Protein AF-A0AAU9TPV8-F1 (afdb_monomer_lite)

Organism: Euphydryas editha (NCBI:txid104508)

Foldseek 3Di:
DDPQADDPPDALVVSLVVLLVVCVVVVNFWQRSQLSSLVRYPDPVLSVVSVVVSGGGSVVVVVVSVVVVVVVVVVVVPPPDDDDDDDDDDDDDDDDDDDDPDPPFAAFQQDRDGDDYVVPDPDDWDQAPQPRDTRHYVVPDPDDRPPDDDDDDDDDDDDDDDDDDDDDDDDDD

Radius of gyration: 28.51 Å; chains: 1; bounding box: 72×44×76 Å

Structure (mmCIF, N/CA/C/O backbone):
data_AF-A0AAU9TPV8-F1
#
_entry.id   AF-A0AAU9TPV8-F1
#
loop_
_atom_site.group_PDB
_atom_site.id
_atom_site.type_symbol
_atom_site.label_atom_id
_atom_site.label_alt_id
_atom_site.label_comp_id
_atom_site.label_asym_id
_atom_site.label_entity_id
_atom_site.label_seq_id
_atom_site.pdbx_PDB_ins_code
_atom_site.Cartn_x
_atom_site.Cartn_y
_atom_site.Cartn_z
_atom_site.occupancy
_atom_site.B_iso_or_equiv
_atom_site.auth_seq_id
_atom_site.auth_comp_id
_atom_site.auth_asym_id
_atom_site.auth_atom_id
_atom_site.pdbx_PDB_model_num
ATOM 1 N N . MET A 1 1 ? -1.074 -9.734 14.999 1.00 60.44 1 MET A N 1
ATOM 2 C CA . MET A 1 1 ? -1.593 -8.635 14.146 1.00 60.44 1 MET A CA 1
ATOM 3 C C . MET A 1 1 ? -2.279 -9.223 12.919 1.00 60.44 1 MET A C 1
ATOM 5 O O . MET A 1 1 ? -1.924 -10.320 12.519 1.00 60.44 1 MET A O 1
ATOM 9 N N . LEU A 1 2 ? -3.250 -8.516 12.335 1.00 80.38 2 LEU A N 1
ATOM 10 C CA . LEU A 1 2 ? -4.036 -8.950 11.169 1.00 80.38 2 LEU A CA 1
ATOM 11 C C . LEU A 1 2 ? -3.157 -9.528 10.035 1.00 80.38 2 LEU A C 1
ATOM 13 O O . LEU A 1 2 ? -2.354 -8.790 9.462 1.00 80.38 2 LEU A O 1
ATOM 17 N N . ASN A 1 3 ? -3.349 -10.801 9.665 1.00 86.06 3 ASN A N 1
ATOM 18 C CA . ASN A 1 3 ? -2.474 -11.540 8.731 1.00 86.06 3 ASN A CA 1
ATOM 19 C C . ASN A 1 3 ? -2.525 -11.086 7.262 1.00 86.06 3 ASN A C 1
ATOM 21 O O . ASN A 1 3 ? -1.690 -11.503 6.462 1.00 86.06 3 ASN A O 1
ATOM 25 N N . ARG A 1 4 ? -3.466 -10.217 6.879 1.00 94.44 4 ARG A N 1
ATOM 26 C CA . ARG A 1 4 ? -3.550 -9.706 5.505 1.00 94.44 4 ARG A CA 1
ATOM 27 C C . ARG A 1 4 ? -2.300 -8.892 5.149 1.00 94.44 4 ARG A C 1
ATOM 29 O O . ARG A 1 4 ? -2.076 -7.827 5.724 1.00 94.44 4 ARG A O 1
ATOM 36 N N . ARG A 1 5 ? -1.514 -9.377 4.188 1.00 95.19 5 ARG A N 1
ATOM 37 C CA . ARG A 1 5 ? -0.368 -8.680 3.580 1.00 95.19 5 ARG A CA 1
ATOM 38 C C . ARG A 1 5 ? -0.620 -8.453 2.101 1.00 95.19 5 ARG A C 1
ATOM 40 O O . ARG A 1 5 ? -1.298 -9.285 1.503 1.00 95.19 5 ARG A O 1
ATOM 47 N N . SER A 1 6 ? -0.099 -7.367 1.539 1.00 94.75 6 SER A N 1
ATOM 48 C CA . SER A 1 6 ? -0.211 -7.086 0.111 1.00 94.75 6 SER A CA 1
ATOM 49 C C . SER A 1 6 ? 0.590 -8.105 -0.715 1.00 94.75 6 SER A C 1
ATOM 51 O O . SER A 1 6 ? 1.526 -8.731 -0.217 1.00 94.75 6 SER A O 1
ATOM 53 N N . LYS A 1 7 ? 0.213 -8.282 -1.976 1.00 93.19 7 LYS A N 1
ATOM 54 C CA . LYS A 1 7 ? 0.826 -9.148 -2.985 1.00 93.19 7 LYS A CA 1
ATOM 55 C C . LYS A 1 7 ? 1.510 -8.284 -4.046 1.00 93.19 7 LYS A C 1
ATOM 57 O O . LYS A 1 7 ? 1.326 -7.071 -4.080 1.00 93.19 7 LYS A O 1
ATOM 62 N N . ARG A 1 8 ? 2.322 -8.912 -4.900 1.00 88.19 8 ARG A N 1
ATOM 63 C CA . ARG A 1 8 ? 3.034 -8.224 -5.992 1.00 88.19 8 ARG A CA 1
ATOM 64 C C . ARG A 1 8 ? 2.108 -7.823 -7.143 1.00 88.19 8 ARG A C 1
ATOM 66 O O . ARG A 1 8 ? 2.336 -6.794 -7.760 1.00 88.19 8 ARG A O 1
ATOM 73 N N . GLU A 1 9 ? 1.100 -8.641 -7.420 1.00 88.50 9 GLU A N 1
ATOM 74 C CA . GLU A 1 9 ? 0.223 -8.489 -8.590 1.00 88.50 9 GLU A CA 1
ATOM 75 C C . GLU A 1 9 ? -1.079 -7.739 -8.285 1.00 88.50 9 GLU A C 1
ATOM 77 O O . GLU A 1 9 ? -1.8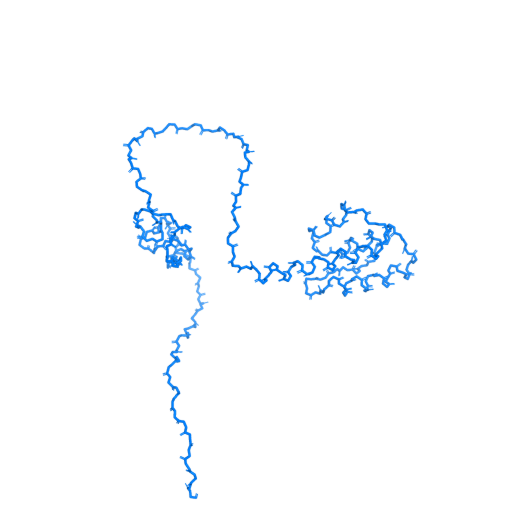65 -7.486 -9.188 1.00 88.50 9 GLU A O 1
ATOM 82 N N . GLU A 1 10 ? -1.315 -7.365 -7.024 1.00 90.31 10 GLU A N 1
ATOM 83 C CA . GLU A 1 10 ? -2.490 -6.575 -6.654 1.00 90.31 10 GLU A CA 1
ATOM 84 C C . GLU A 1 10 ? -2.164 -5.082 -6.589 1.00 90.31 10 GLU A C 1
ATOM 86 O O . GLU A 1 10 ? -1.033 -4.672 -6.310 1.00 90.31 10 GLU A O 1
ATOM 91 N N . THR A 1 11 ? -3.184 -4.253 -6.790 1.00 93.31 11 THR A N 1
ATOM 92 C CA . THR A 1 11 ? -3.046 -2.804 -6.625 1.00 93.31 11 THR A CA 1
ATOM 93 C C . THR A 1 11 ? -3.041 -2.415 -5.147 1.00 93.31 11 THR A C 1
ATOM 95 O O . THR A 1 11 ? -3.619 -3.093 -4.292 1.00 93.31 11 THR A O 1
ATOM 98 N N . TYR A 1 12 ? -2.425 -1.275 -4.819 1.00 95.19 12 TYR A N 1
ATOM 99 C CA . TYR A 1 12 ? -2.469 -0.772 -3.445 1.00 95.19 12 TYR A CA 1
ATOM 100 C C . TYR A 1 12 ? -3.877 -0.375 -2.995 1.00 95.19 12 TYR A C 1
ATOM 102 O O . TYR A 1 12 ? -4.157 -0.470 -1.803 1.00 95.19 12 TYR A O 1
ATOM 110 N N . ASP A 1 13 ? -4.752 0.045 -3.913 1.00 95.12 13 ASP A N 1
ATOM 111 C CA . ASP A 1 13 ? -6.158 0.327 -3.615 1.00 95.12 13 ASP A CA 1
ATOM 112 C C . ASP A 1 13 ? -6.877 -0.932 -3.123 1.00 95.12 13 ASP A C 1
ATOM 114 O O . ASP A 1 13 ? -7.472 -0.920 -2.044 1.00 95.12 13 ASP A O 1
ATOM 118 N N . GLU A 1 14 ? -6.768 -2.034 -3.867 1.00 94.75 14 GLU A N 1
ATOM 119 C CA . GLU A 1 14 ? -7.393 -3.310 -3.513 1.00 94.75 14 GLU A CA 1
ATOM 120 C C . GLU A 1 14 ? -6.899 -3.822 -2.154 1.00 94.75 14 GLU A C 1
ATOM 122 O O . GLU A 1 14 ? -7.697 -4.092 -1.250 1.00 94.75 14 GLU A O 1
ATOM 127 N N . TYR A 1 15 ? -5.577 -3.845 -1.960 1.00 97.19 15 TYR A N 1
ATOM 128 C CA . TYR A 1 15 ? -4.976 -4.179 -0.671 1.00 97.19 15 TYR A CA 1
ATOM 129 C C . TYR A 1 15 ? -5.500 -3.284 0.460 1.00 97.19 15 TYR A C 1
ATOM 131 O O . TYR A 1 15 ? -5.852 -3.783 1.535 1.00 97.19 15 TYR A O 1
ATOM 139 N N . PHE A 1 16 ? -5.536 -1.966 0.240 1.00 97.62 16 PHE A N 1
ATOM 140 C CA . PHE A 1 16 ? -5.928 -0.995 1.254 1.00 97.62 16 PHE A CA 1
ATOM 141 C C . PHE A 1 16 ? -7.361 -1.233 1.717 1.00 97.62 16 PHE A C 1
ATOM 143 O O . PHE A 1 16 ? -7.591 -1.300 2.923 1.00 97.62 16 PHE A O 1
ATOM 150 N N . TYR A 1 17 ? -8.314 -1.392 0.796 1.00 97.00 17 TYR A N 1
ATOM 151 C CA . TYR A 1 17 ? -9.716 -1.597 1.161 1.00 97.00 17 TYR A CA 1
ATOM 152 C C . TYR A 1 17 ? -9.924 -2.920 1.904 1.00 97.00 17 TYR A C 1
ATOM 154 O O . TYR A 1 17 ? -10.600 -2.938 2.935 1.00 97.00 17 TYR A O 1
ATOM 162 N N . GLU A 1 18 ? -9.287 -4.004 1.460 1.00 96.62 18 GLU A N 1
ATOM 163 C CA . GLU A 1 18 ? -9.361 -5.300 2.142 1.00 96.62 18 GLU A CA 1
ATOM 164 C C . GLU A 1 18 ? -8.748 -5.253 3.547 1.00 96.62 18 GLU A C 1
ATOM 166 O O . GLU A 1 18 ? -9.343 -5.722 4.522 1.00 96.62 18 GLU A O 1
ATOM 171 N N . LYS A 1 19 ? -7.577 -4.626 3.695 1.00 96.94 19 LYS A N 1
ATOM 172 C CA . LYS A 1 19 ? -6.936 -4.462 5.004 1.00 96.94 19 LYS A CA 1
ATOM 173 C C . LYS A 1 19 ? -7.738 -3.525 5.912 1.00 96.94 19 LYS A C 1
ATOM 175 O O . LYS A 1 19 ? -7.898 -3.829 7.093 1.00 96.94 19 LYS A O 1
ATOM 180 N N . ALA A 1 20 ? -8.274 -2.427 5.380 1.00 96.00 20 ALA A N 1
ATOM 181 C CA . ALA A 1 20 ? -9.064 -1.456 6.131 1.00 96.00 20 ALA A CA 1
ATOM 182 C C . ALA A 1 20 ? -10.359 -2.067 6.682 1.00 96.00 20 ALA A C 1
ATOM 184 O O . ALA A 1 20 ? -10.709 -1.782 7.824 1.00 96.00 20 ALA A O 1
ATOM 185 N N . LYS A 1 21 ? -11.031 -2.966 5.943 1.00 96.44 21 LYS A N 1
ATOM 186 C CA . LYS A 1 21 ? -12.186 -3.727 6.462 1.00 96.44 21 LYS A CA 1
ATOM 187 C C . LYS A 1 21 ? -11.832 -4.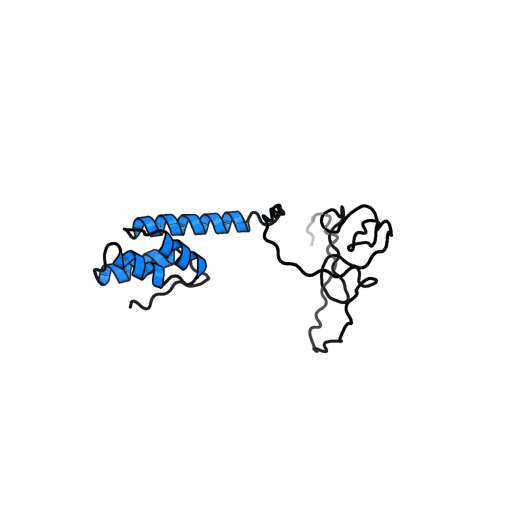476 7.748 1.00 96.44 21 LYS A C 1
ATOM 189 O O . LYS A 1 21 ? -12.573 -4.407 8.725 1.00 96.44 21 LYS A O 1
ATOM 194 N N . LEU A 1 22 ? -10.686 -5.157 7.772 1.00 95.88 22 LEU A N 1
ATOM 195 C CA . LEU A 1 22 ? -10.224 -5.904 8.945 1.00 95.88 22 LEU A CA 1
ATOM 196 C C . LEU A 1 22 ? -9.862 -4.978 10.113 1.00 95.88 22 LEU A C 1
ATOM 198 O O . LEU A 1 22 ? -10.265 -5.225 11.245 1.00 95.88 22 LEU A O 1
ATOM 202 N N . VAL A 1 23 ? -9.141 -3.893 9.830 1.00 96.25 23 VAL A N 1
ATOM 203 C CA . VAL A 1 23 ? -8.757 -2.870 10.819 1.00 96.25 23 VAL A CA 1
ATOM 204 C C . VAL A 1 23 ? -9.998 -2.237 11.458 1.00 96.25 23 VAL A C 1
ATOM 206 O O . VAL A 1 23 ? -10.070 -2.133 12.683 1.00 96.25 23 VAL A O 1
ATOM 209 N N . ASN A 1 24 ? -11.007 -1.910 10.646 1.00 94.81 24 ASN A N 1
ATOM 210 C CA . ASN A 1 24 ? -12.276 -1.347 11.104 1.00 94.81 24 ASN A CA 1
ATOM 211 C C . ASN A 1 24 ? -13.057 -2.328 11.986 1.00 94.81 24 ASN A C 1
ATOM 213 O O . ASN A 1 24 ? -13.583 -1.919 13.019 1.00 94.81 24 ASN A O 1
ATOM 217 N N . ARG A 1 25 ? -13.096 -3.620 11.625 1.00 96.25 25 ARG A N 1
ATOM 218 C CA . ARG A 1 25 ? -13.726 -4.671 12.447 1.00 96.25 25 ARG A CA 1
ATOM 219 C C . ARG A 1 25 ? -13.051 -4.851 13.804 1.00 96.25 25 ARG A C 1
ATOM 221 O O . ARG A 1 25 ? -13.712 -5.235 14.758 1.00 96.25 25 ARG A O 1
ATOM 228 N N . CYS A 1 26 ? -11.755 -4.571 13.893 1.00 95.12 26 CYS A N 1
ATOM 229 C CA . CYS A 1 26 ? -11.010 -4.588 15.149 1.00 95.12 26 CYS A CA 1
ATOM 230 C C . CYS A 1 26 ? -11.078 -3.255 15.913 1.00 95.12 26 CYS A C 1
ATOM 232 O O . CYS A 1 26 ? -10.381 -3.106 16.911 1.00 95.12 26 CYS A O 1
ATOM 234 N N . HIS A 1 27 ? -11.864 -2.279 15.444 1.00 95.25 27 HIS A N 1
ATOM 235 C CA . HIS A 1 27 ? -11.966 -0.936 16.023 1.00 95.25 27 HIS A CA 1
ATOM 236 C C . HIS A 1 27 ? -10.623 -0.202 16.179 1.00 95.25 27 HIS A C 1
ATOM 238 O O . HIS A 1 27 ? -10.507 0.722 16.983 1.00 95.25 27 HIS A O 1
ATOM 244 N N . ILE A 1 28 ? -9.621 -0.561 15.374 1.00 95.50 28 ILE A N 1
ATOM 245 C CA . ILE A 1 28 ? -8.329 0.122 15.345 1.00 95.50 28 ILE A CA 1
ATOM 246 C C . ILE A 1 28 ? -8.518 1.424 14.556 1.00 95.50 28 ILE A C 1
ATOM 248 O O . ILE A 1 28 ? -9.049 1.412 13.444 1.00 95.50 28 ILE A O 1
ATOM 252 N N . LYS A 1 29 ? -8.108 2.564 15.122 1.00 95.25 29 LYS A N 1
ATOM 253 C CA . LYS A 1 29 ? -8.371 3.902 14.562 1.00 95.25 29 LYS A CA 1
ATOM 254 C C . LYS A 1 29 ? -7.100 4.744 14.471 1.00 95.25 29 LYS A C 1
ATOM 256 O O . LYS A 1 29 ? -6.058 4.394 15.012 1.00 95.25 29 LYS A O 1
ATOM 261 N N . GLY A 1 30 ? -7.203 5.873 13.768 1.00 95.44 30 GLY A N 1
ATOM 262 C CA . GLY A 1 30 ? -6.162 6.902 13.728 1.00 95.44 30 GLY A CA 1
ATOM 263 C C . GLY A 1 30 ? -4.804 6.376 13.261 1.00 95.44 30 GLY A C 1
ATOM 264 O O . GLY A 1 30 ? -4.711 5.709 12.227 1.00 95.44 30 GLY A O 1
ATOM 265 N N . LYS A 1 31 ? -3.763 6.691 14.035 1.00 95.94 31 LYS A N 1
ATOM 266 C CA . LYS A 1 31 ? -2.375 6.330 13.739 1.00 95.94 31 LYS A CA 1
ATOM 267 C C . LYS A 1 31 ? -2.138 4.818 13.797 1.00 95.94 31 LYS A C 1
ATOM 269 O O . LYS A 1 31 ? -1.506 4.280 12.894 1.00 95.94 31 LYS A O 1
ATOM 274 N N . ASP A 1 32 ? -2.748 4.122 14.751 1.00 96.25 32 ASP A N 1
ATOM 275 C CA . ASP A 1 32 ? -2.608 2.665 14.879 1.00 96.25 32 ASP A CA 1
ATOM 276 C C . ASP A 1 32 ? -3.185 1.932 13.663 1.00 96.25 32 ASP A C 1
ATOM 278 O O . ASP A 1 32 ? -2.631 0.941 13.184 1.00 96.25 32 ASP A O 1
ATOM 282 N N . ALA A 1 33 ? -4.283 2.455 13.105 1.00 97.00 33 ALA A N 1
ATOM 283 C CA . ALA A 1 33 ? -4.870 1.929 11.875 1.00 97.00 33 ALA A CA 1
ATOM 284 C C . ALA A 1 33 ? -3.916 2.104 10.690 1.00 97.00 33 ALA A C 1
ATOM 286 O O . ALA A 1 33 ? -3.712 1.172 9.911 1.00 97.00 33 ALA A O 1
ATOM 287 N N . VAL A 1 34 ? -3.308 3.288 10.573 1.00 97.81 34 VAL A N 1
ATOM 288 C CA . VAL A 1 34 ? -2.295 3.585 9.555 1.00 97.81 34 VAL A CA 1
ATOM 289 C C . VAL A 1 34 ? -1.117 2.621 9.679 1.00 97.81 34 VAL A C 1
ATOM 291 O O . VAL A 1 34 ? -0.762 1.977 8.693 1.00 97.81 34 VAL A O 1
ATOM 294 N N . ASP A 1 35 ? -0.546 2.473 10.872 1.00 96.94 35 ASP A N 1
ATOM 295 C CA . ASP A 1 35 ? 0.639 1.642 11.092 1.00 96.94 35 ASP A CA 1
ATOM 296 C C . ASP A 1 35 ? 0.341 0.159 10.834 1.00 96.94 35 ASP A C 1
ATOM 298 O O . ASP A 1 35 ? 1.137 -0.536 10.196 1.00 96.94 35 ASP A O 1
ATOM 302 N N . CYS A 1 36 ? -0.855 -0.312 11.204 1.00 96.94 36 CYS A N 1
ATOM 303 C CA . CYS A 1 36 ? -1.314 -1.663 10.891 1.00 96.94 36 CYS A CA 1
ATOM 304 C C . CYS A 1 36 ? -1.428 -1.917 9.375 1.00 96.94 36 CYS A C 1
ATOM 306 O O . CYS A 1 36 ? -1.067 -2.997 8.889 1.00 96.94 36 CYS A O 1
ATOM 308 N N . ILE A 1 37 ? -1.917 -0.930 8.614 1.00 97.44 37 ILE A N 1
ATOM 309 C CA . ILE A 1 37 ? -2.021 -1.017 7.151 1.00 97.44 37 ILE A CA 1
ATOM 310 C C . ILE A 1 37 ? -0.631 -0.965 6.512 1.00 97.44 37 ILE A C 1
ATOM 312 O O . ILE A 1 37 ? -0.334 -1.788 5.647 1.00 97.44 37 ILE A O 1
ATOM 316 N N . ILE A 1 38 ? 0.240 -0.055 6.949 1.00 97.25 38 ILE A N 1
ATOM 317 C CA . ILE A 1 38 ? 1.607 0.085 6.431 1.00 97.25 38 ILE A CA 1
ATOM 318 C C . ILE A 1 38 ? 2.411 -1.199 6.654 1.00 97.25 38 ILE A C 1
ATOM 320 O O . ILE A 1 38 ? 3.096 -1.668 5.744 1.00 97.25 38 ILE A O 1
ATOM 324 N N . HIS A 1 39 ? 2.291 -1.816 7.831 1.00 96.38 39 HIS A N 1
ATOM 325 C CA . HIS A 1 39 ? 3.034 -3.030 8.164 1.00 96.38 39 HIS A CA 1
ATOM 326 C C . HIS A 1 39 ? 2.711 -4.212 7.234 1.00 96.38 39 HIS A C 1
ATOM 328 O O . HIS A 1 39 ? 3.562 -5.067 6.993 1.00 96.38 39 HIS A O 1
ATOM 334 N N . GLY A 1 40 ? 1.496 -4.264 6.682 1.00 96.12 40 GLY A N 1
ATOM 335 C CA . GLY A 1 40 ? 1.105 -5.313 5.742 1.00 96.12 40 GLY A CA 1
ATOM 336 C C . GLY A 1 40 ? 1.528 -5.069 4.288 1.00 96.12 40 GLY A C 1
ATOM 337 O O . GLY A 1 40 ? 1.325 -5.962 3.472 1.00 96.12 40 GLY A O 1
ATOM 338 N N . ILE A 1 41 ? 2.113 -3.919 3.936 1.00 96.19 41 ILE A N 1
ATOM 339 C CA . ILE A 1 41 ? 2.594 -3.647 2.570 1.00 96.19 41 ILE A CA 1
ATOM 340 C C . ILE A 1 41 ? 3.794 -4.548 2.259 1.00 96.19 41 ILE A C 1
ATOM 342 O O . ILE A 1 41 ? 4.723 -4.616 3.056 1.00 96.19 41 ILE A O 1
ATOM 346 N N . TYR A 1 42 ? 3.794 -5.219 1.107 1.00 95.12 42 TYR A N 1
ATOM 347 C CA . TYR A 1 42 ? 4.878 -6.093 0.644 1.00 95.12 42 TYR A CA 1
ATOM 348 C C . TYR A 1 42 ? 6.146 -5.317 0.279 1.00 95.12 42 TYR A C 1
ATOM 350 O O . TYR A 1 42 ? 7.226 -5.637 0.779 1.00 95.12 42 TYR A O 1
ATOM 358 N N . ASP A 1 43 ? 6.006 -4.291 -0.565 1.00 94.44 43 ASP A N 1
ATOM 359 C CA . ASP A 1 43 ? 7.124 -3.481 -1.048 1.00 94.44 43 ASP A CA 1
ATOM 360 C C . ASP A 1 43 ? 7.798 -2.740 0.116 1.00 94.44 43 ASP A C 1
ATOM 362 O O . ASP A 1 43 ? 7.191 -1.908 0.799 1.00 94.44 43 ASP A O 1
ATOM 366 N N . HIS A 1 44 ? 9.074 -3.061 0.344 1.00 94.62 44 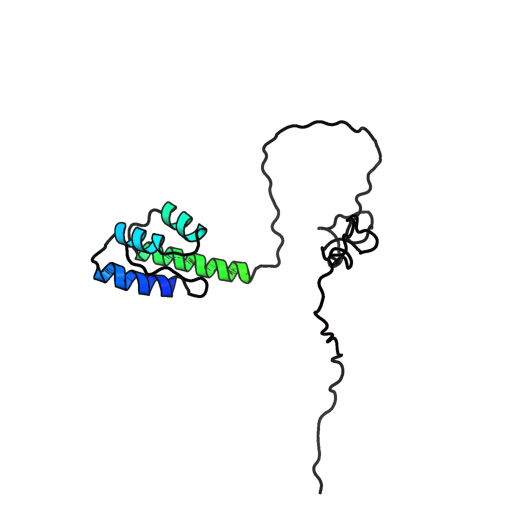HIS A N 1
ATOM 367 C CA . HIS A 1 44 ? 9.851 -2.496 1.438 1.00 94.62 44 HIS A CA 1
ATOM 368 C C . HIS A 1 44 ? 10.055 -0.985 1.291 1.00 94.62 44 HIS A C 1
ATOM 370 O O . HIS A 1 44 ? 9.947 -0.269 2.284 1.00 94.62 44 HIS A O 1
ATOM 376 N N . ASN A 1 45 ? 10.309 -0.490 0.078 1.00 94.44 45 ASN A N 1
ATOM 377 C CA . ASN A 1 45 ? 10.549 0.930 -0.157 1.00 94.44 45 ASN A CA 1
ATOM 378 C C . ASN A 1 45 ? 9.276 1.732 0.086 1.00 94.44 45 ASN A C 1
ATOM 380 O O . ASN A 1 45 ? 9.312 2.753 0.772 1.00 94.44 45 ASN A O 1
ATOM 384 N N . VAL A 1 46 ? 8.138 1.262 -0.426 1.00 95.50 46 VAL A N 1
ATOM 385 C CA . VAL A 1 46 ? 6.849 1.930 -0.193 1.00 95.50 46 VAL A CA 1
ATOM 386 C C . VAL A 1 46 ? 6.509 1.947 1.293 1.00 95.50 46 VAL A C 1
ATOM 388 O O . VAL A 1 46 ? 6.100 2.983 1.816 1.00 95.50 46 VAL A O 1
ATOM 391 N N . ARG A 1 47 ? 6.744 0.836 1.998 1.00 95.81 47 ARG A N 1
ATOM 392 C CA . ARG A 1 47 ? 6.545 0.757 3.447 1.00 95.81 47 ARG A CA 1
ATOM 393 C C . ARG A 1 47 ? 7.428 1.757 4.197 1.00 95.81 47 ARG A C 1
ATOM 395 O O . ARG A 1 47 ? 6.900 2.528 4.991 1.00 95.81 47 ARG A O 1
ATOM 402 N N . LEU A 1 48 ? 8.730 1.795 3.912 1.00 96.06 48 LEU A N 1
ATOM 403 C CA . LEU A 1 48 ? 9.681 2.692 4.577 1.00 96.06 48 LEU A CA 1
ATOM 404 C C . LEU A 1 48 ? 9.324 4.172 4.358 1.00 96.06 48 LEU A C 1
ATOM 406 O O . LEU A 1 48 ? 9.267 4.952 5.308 1.00 96.06 48 LEU A O 1
ATOM 410 N N . ASN A 1 49 ? 9.005 4.553 3.118 1.00 95.69 49 ASN A N 1
ATOM 411 C CA . ASN A 1 49 ? 8.597 5.922 2.797 1.00 95.69 49 ASN A CA 1
ATOM 412 C C . ASN A 1 49 ? 7.261 6.302 3.464 1.00 95.69 49 ASN A C 1
ATOM 414 O O . ASN A 1 49 ? 7.105 7.422 3.958 1.00 95.69 49 ASN A O 1
ATOM 418 N N . ALA A 1 50 ? 6.301 5.373 3.520 1.00 96.19 50 ALA A N 1
ATOM 419 C CA . ALA A 1 50 ? 5.033 5.600 4.205 1.00 96.19 50 ALA A CA 1
ATOM 420 C C . ALA A 1 50 ? 5.222 5.787 5.719 1.00 96.19 50 ALA A C 1
ATOM 422 O O . ALA A 1 50 ? 4.592 6.669 6.303 1.00 96.19 50 ALA A O 1
ATOM 423 N N . GLN A 1 51 ? 6.112 5.005 6.345 1.00 95.38 51 GLN A N 1
ATOM 424 C CA . GLN A 1 51 ? 6.455 5.153 7.764 1.00 95.38 51 GLN A CA 1
ATOM 425 C C . GLN A 1 51 ? 7.045 6.539 8.056 1.00 95.38 51 GLN A C 1
ATOM 427 O O . GLN A 1 51 ? 6.623 7.188 9.012 1.00 95.38 51 GLN A O 1
ATOM 432 N N . GLY A 1 52 ? 7.942 7.030 7.194 1.00 94.94 52 GLY A N 1
ATOM 433 C CA . GLY A 1 52 ? 8.538 8.365 7.327 1.00 94.94 52 GLY A CA 1
ATOM 434 C C . GLY A 1 52 ? 7.562 9.529 7.112 1.00 94.94 52 GLY A C 1
ATOM 435 O O . GLY A 1 52 ? 7.806 10.631 7.589 1.00 94.94 52 GLY A O 1
ATOM 436 N N . SER A 1 53 ? 6.431 9.297 6.439 1.00 92.75 53 SER A N 1
ATOM 437 C CA . SER A 1 53 ? 5.460 10.347 6.090 1.00 92.75 53 SER A CA 1
ATOM 438 C C . SER A 1 53 ? 4.464 10.688 7.213 1.00 92.75 53 SER A C 1
ATOM 440 O O . SER A 1 53 ? 3.618 11.562 7.036 1.00 92.75 53 SER A O 1
ATOM 442 N N . ASN A 1 54 ? 4.540 9.995 8.357 1.00 91.69 54 ASN A N 1
ATOM 443 C CA . ASN A 1 54 ? 3.764 10.234 9.583 1.00 91.69 54 ASN A CA 1
ATOM 444 C C . ASN A 1 54 ? 2.261 10.553 9.377 1.00 91.69 54 ASN A C 1
ATOM 446 O O . ASN A 1 54 ? 1.718 11.510 9.935 1.00 91.69 54 ASN A O 1
ATOM 450 N N . PHE A 1 55 ? 1.569 9.749 8.563 1.00 96.75 55 PHE A N 1
ATOM 451 C CA . PHE A 1 55 ? 0.135 9.930 8.313 1.00 96.75 55 PHE A CA 1
ATOM 452 C C . PHE A 1 55 ? -0.700 9.711 9.584 1.00 96.75 55 PHE A C 1
ATOM 454 O O . PHE A 1 55 ? -0.484 8.741 10.312 1.00 96.75 55 PHE A O 1
ATOM 461 N N . LYS A 1 56 ? -1.702 10.572 9.810 1.00 94.69 56 LYS A N 1
ATOM 462 C CA . LYS A 1 56 ? -2.609 10.495 10.975 1.00 94.69 56 LYS A CA 1
ATOM 463 C C . LYS A 1 56 ? -3.866 9.669 10.712 1.00 94.69 56 LYS A C 1
ATOM 465 O O . LYS A 1 56 ? -4.451 9.117 11.640 1.00 94.69 56 LYS A O 1
ATOM 470 N N . HIS A 1 57 ? -4.293 9.601 9.452 1.00 96.38 57 HIS A N 1
ATOM 471 C CA . HIS A 1 57 ? -5.534 8.940 9.054 1.00 96.38 57 HIS A CA 1
ATOM 472 C C . HIS A 1 57 ? -5.322 8.015 7.849 1.00 96.38 57 HIS A C 1
ATOM 474 O O . HIS A 1 57 ? -4.577 8.384 6.933 1.00 96.38 57 HIS A O 1
ATOM 480 N N . PRO A 1 58 ? -6.029 6.868 7.774 1.00 96.50 58 PRO A N 1
ATOM 481 C CA . PRO A 1 58 ? -5.940 5.949 6.636 1.00 96.50 58 PRO A CA 1
ATOM 482 C C . PRO A 1 58 ? -6.224 6.606 5.277 1.00 96.50 58 PRO A C 1
ATOM 484 O O . PRO A 1 58 ? -5.615 6.243 4.276 1.00 96.50 58 PRO A O 1
ATOM 487 N N . SER A 1 59 ? -7.089 7.623 5.230 1.00 95.56 59 SER A N 1
ATOM 488 C CA . SER A 1 59 ? -7.386 8.386 4.008 1.00 95.56 59 SER A CA 1
ATOM 489 C C . SER A 1 59 ? -6.161 9.112 3.432 1.00 95.56 59 SER A C 1
ATOM 491 O O . SER A 1 59 ? -5.993 9.174 2.213 1.00 95.56 59 SER A O 1
ATOM 493 N N . GLN A 1 60 ? -5.274 9.626 4.290 1.00 97.31 60 GLN A N 1
ATOM 494 C CA . GLN A 1 60 ? -4.025 10.271 3.868 1.00 97.31 60 GLN A CA 1
ATOM 495 C C . GLN A 1 60 ? -3.061 9.246 3.262 1.00 97.31 60 GLN A C 1
ATOM 497 O O . GLN A 1 60 ? -2.475 9.504 2.209 1.00 97.31 60 GLN A O 1
ATOM 502 N N . LEU A 1 61 ? -2.962 8.069 3.888 1.00 97.19 61 LEU A N 1
ATOM 503 C CA . LEU A 1 61 ? -2.171 6.952 3.380 1.00 97.19 61 LEU A CA 1
ATOM 504 C C . LEU A 1 61 ? -2.686 6.482 2.012 1.00 97.19 61 LEU A C 1
ATOM 506 O O . LEU A 1 61 ? -1.891 6.316 1.093 1.00 97.19 61 LEU A O 1
ATOM 510 N N . LEU A 1 62 ? -4.003 6.333 1.837 1.00 96.56 62 LEU A N 1
ATOM 511 C CA . LEU A 1 62 ? -4.591 5.937 0.552 1.00 96.56 62 LEU A CA 1
ATOM 512 C C . LEU A 1 62 ? -4.227 6.917 -0.573 1.00 96.56 62 LEU A C 1
ATOM 514 O O . LEU A 1 62 ? -3.827 6.499 -1.658 1.00 96.56 62 LEU A O 1
ATOM 518 N N . ARG A 1 63 ? -4.302 8.229 -0.311 1.00 96.88 63 ARG A N 1
ATOM 519 C CA . ARG A 1 63 ? -3.900 9.254 -1.288 1.00 96.88 63 ARG A CA 1
ATOM 520 C C . ARG A 1 63 ? -2.430 9.111 -1.693 1.00 96.88 63 ARG A C 1
ATOM 522 O O . ARG A 1 63 ? -2.103 9.236 -2.872 1.00 96.88 63 ARG A O 1
ATOM 529 N N . TYR A 1 64 ? -1.556 8.828 -0.732 1.00 96.25 64 TYR A N 1
ATOM 530 C CA . TYR A 1 64 ? -0.144 8.564 -0.994 1.00 96.25 64 TYR A CA 1
ATOM 531 C C . TYR A 1 64 ? 0.058 7.301 -1.846 1.00 96.25 64 TYR A C 1
ATOM 533 O O . TYR A 1 64 ? 0.740 7.365 -2.870 1.00 96.25 64 TYR A O 1
ATOM 541 N N . LEU A 1 65 ? -0.586 6.186 -1.493 1.00 95.12 65 LEU A N 1
ATOM 542 C CA . LEU A 1 65 ? -0.489 4.921 -2.232 1.00 95.12 65 LEU A CA 1
ATOM 543 C C . LEU A 1 65 ? -0.960 5.061 -3.690 1.00 95.12 65 LEU A C 1
ATOM 545 O O . LEU A 1 65 ? -0.288 4.597 -4.614 1.00 95.12 65 LEU A O 1
ATOM 549 N N . ARG A 1 66 ? -2.048 5.803 -3.923 1.00 94.12 66 ARG A N 1
ATOM 550 C CA . ARG A 1 66 ? -2.511 6.161 -5.276 1.00 94.12 66 ARG A CA 1
ATOM 551 C C . ARG A 1 66 ? -1.459 6.935 -6.066 1.00 94.12 66 ARG A C 1
ATOM 553 O O . ARG A 1 66 ? -1.236 6.650 -7.241 1.00 94.12 66 ARG A O 1
ATOM 560 N N . SER A 1 67 ? -0.762 7.874 -5.422 1.00 91.62 67 SER A N 1
ATOM 561 C CA . SER A 1 67 ? 0.287 8.666 -6.078 1.00 91.62 67 SER A CA 1
ATOM 562 C C . SER A 1 67 ? 1.486 7.823 -6.531 1.00 91.62 67 SER A C 1
ATOM 564 O O . SER A 1 67 ? 2.091 8.129 -7.557 1.00 91.62 67 SER A O 1
ATOM 566 N N . ILE A 1 68 ? 1.811 6.746 -5.807 1.00 88.44 68 ILE A N 1
ATOM 567 C CA . ILE A 1 68 ? 2.878 5.810 -6.187 1.00 88.44 68 ILE A CA 1
ATOM 568 C C . ILE A 1 68 ? 2.448 4.977 -7.391 1.00 88.44 68 ILE A C 1
ATOM 570 O O . ILE A 1 68 ? 3.204 4.858 -8.350 1.00 88.44 68 ILE A O 1
ATOM 574 N N . THR A 1 69 ? 1.221 4.456 -7.373 1.00 78.88 69 THR A N 1
ATOM 575 C CA . THR A 1 69 ? 0.671 3.648 -8.473 1.00 78.88 69 THR A CA 1
ATOM 576 C C . THR A 1 69 ? 0.717 4.415 -9.800 1.00 78.88 69 THR A C 1
ATOM 578 O O . THR A 1 69 ? 1.195 3.893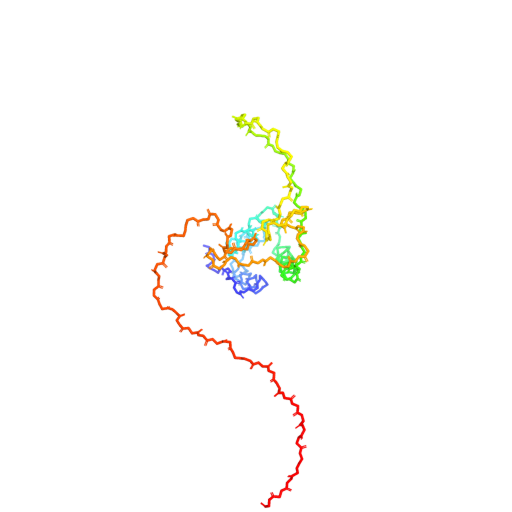 -10.804 1.00 78.88 69 THR A O 1
ATOM 581 N N . VAL A 1 70 ? 0.347 5.702 -9.793 1.00 68.88 70 VAL A N 1
ATOM 582 C CA . VAL A 1 70 ? 0.430 6.571 -10.983 1.00 68.88 70 VAL A CA 1
ATOM 583 C C . VAL A 1 70 ? 1.878 6.841 -11.406 1.00 68.88 70 VAL A C 1
ATOM 585 O O . VAL A 1 70 ? 2.173 6.862 -12.601 1.00 68.88 70 VAL A O 1
ATOM 588 N N . LYS A 1 71 ? 2.800 7.042 -10.454 1.00 70.81 71 LYS A N 1
ATOM 589 C CA . LYS A 1 71 ? 4.228 7.229 -10.758 1.00 70.81 71 LYS A CA 1
ATOM 590 C C . LYS A 1 71 ? 4.841 5.980 -11.381 1.00 70.81 71 LYS A C 1
ATOM 592 O O . LYS A 1 71 ? 5.578 6.123 -12.343 1.00 70.81 71 LYS A O 1
ATOM 597 N N . ASN A 1 72 ? 4.498 4.788 -10.901 1.00 67.50 72 ASN A N 1
ATOM 598 C CA . ASN A 1 72 ? 4.990 3.535 -11.475 1.00 67.50 72 ASN A CA 1
ATOM 599 C C . ASN A 1 72 ? 4.512 3.354 -12.921 1.00 67.50 72 ASN A C 1
ATOM 601 O O . ASN A 1 72 ? 5.312 2.982 -13.770 1.00 67.50 72 ASN A O 1
ATOM 605 N N . ILE A 1 73 ? 3.259 3.709 -13.229 1.00 62.91 73 ILE A N 1
ATOM 606 C CA . ILE A 1 73 ? 2.744 3.696 -14.609 1.00 62.91 73 ILE A CA 1
ATOM 607 C C . ILE A 1 73 ? 3.499 4.713 -15.477 1.00 62.91 73 ILE A C 1
ATOM 609 O O . ILE A 1 73 ? 3.953 4.381 -16.566 1.00 62.91 73 ILE A O 1
ATOM 613 N N . ARG A 1 74 ? 3.686 5.949 -14.994 1.00 60.59 74 ARG A N 1
ATOM 614 C CA . ARG A 1 74 ? 4.418 6.987 -15.742 1.00 60.59 74 ARG A CA 1
ATOM 615 C C . ARG A 1 74 ? 5.890 6.632 -15.947 1.00 60.59 74 ARG A C 1
ATOM 617 O O . ARG A 1 74 ? 6.408 6.891 -17.022 1.00 60.59 74 ARG A O 1
ATOM 624 N N . SER A 1 75 ? 6.548 6.028 -14.963 1.00 58.47 75 SER A N 1
ATOM 625 C CA . SER A 1 75 ? 7.929 5.556 -15.092 1.00 58.47 75 SER A CA 1
ATOM 626 C C . SER A 1 75 ? 8.034 4.367 -16.049 1.00 58.47 75 SER A C 1
ATOM 628 O O . SER A 1 75 ? 8.937 4.359 -16.872 1.00 58.47 75 SER A O 1
ATOM 630 N N . ALA A 1 76 ? 7.084 3.425 -16.018 1.00 58.03 76 ALA A N 1
ATOM 631 C CA . ALA A 1 76 ? 7.042 2.295 -16.952 1.00 58.03 76 ALA A CA 1
ATOM 632 C C . ALA A 1 76 ? 6.788 2.732 -18.408 1.00 58.03 76 ALA A C 1
ATOM 634 O O . ALA A 1 76 ? 7.286 2.109 -19.339 1.00 58.03 76 ALA A O 1
ATOM 635 N N . VAL A 1 77 ? 6.052 3.829 -18.619 1.00 59.34 77 VAL A N 1
ATOM 636 C CA . VAL A 1 77 ? 5.819 4.417 -19.954 1.00 59.34 77 VAL A CA 1
ATOM 637 C C . VAL A 1 77 ? 6.987 5.318 -20.405 1.00 59.34 77 VAL A C 1
ATOM 639 O O . VAL A 1 77 ? 7.113 5.622 -21.589 1.00 59.34 77 VAL A O 1
ATOM 642 N N . VAL A 1 78 ? 7.880 5.722 -19.492 1.00 53.94 78 VAL A N 1
ATOM 643 C CA . VAL A 1 78 ? 9.017 6.632 -19.748 1.00 53.94 78 VAL A CA 1
ATOM 644 C C . VAL A 1 78 ? 10.369 5.907 -19.609 1.00 53.94 78 VAL A C 1
ATOM 646 O O . VAL A 1 78 ? 11.399 6.517 -19.343 1.00 53.94 78 VAL A O 1
ATOM 649 N N . GLU A 1 79 ? 10.439 4.603 -19.867 1.00 48.84 79 GLU A N 1
ATOM 650 C CA . GLU A 1 79 ? 11.726 3.930 -20.091 1.00 48.84 79 GLU A CA 1
ATOM 651 C C . GLU A 1 79 ? 12.148 4.055 -21.559 1.00 48.84 79 GLU A C 1
ATOM 653 O O . GLU A 1 79 ? 12.020 3.123 -22.340 1.00 48.84 79 GLU A O 1
ATOM 658 N N . ASN A 1 80 ? 12.620 5.251 -21.937 1.00 46.91 80 ASN A N 1
ATOM 659 C CA . ASN A 1 80 ? 13.536 5.488 -23.069 1.00 46.91 80 ASN A CA 1
ATOM 660 C C . ASN A 1 80 ? 14.117 6.920 -23.050 1.00 46.91 80 ASN A C 1
ATOM 662 O O . ASN A 1 80 ? 14.225 7.579 -24.084 1.00 46.91 80 ASN A O 1
ATOM 666 N N . LYS A 1 81 ? 14.511 7.446 -21.881 1.00 47.22 81 LYS A N 1
ATOM 667 C CA . LYS A 1 81 ? 15.397 8.624 -21.832 1.00 47.22 81 LYS A CA 1
ATOM 668 C C . LYS A 1 81 ? 16.521 8.420 -20.811 1.00 47.22 81 LYS A C 1
ATOM 670 O O . LYS A 1 81 ? 16.229 8.233 -19.632 1.00 47.22 81 LYS A O 1
ATOM 675 N N . PRO A 1 82 ? 17.800 8.458 -21.230 1.00 46.78 82 PRO A N 1
ATOM 676 C CA . PRO A 1 82 ? 18.920 8.388 -20.303 1.00 46.78 82 PRO A CA 1
ATOM 677 C C . PRO A 1 82 ? 18.954 9.666 -19.457 1.00 46.78 82 PRO A C 1
ATOM 679 O O . PRO A 1 82 ? 19.061 10.771 -19.986 1.00 46.78 82 PRO A O 1
ATOM 682 N N . VAL A 1 83 ? 18.844 9.516 -18.138 1.00 56.41 83 VAL A N 1
ATOM 683 C CA . VAL A 1 83 ? 18.942 10.631 -17.185 1.00 56.41 83 VAL A CA 1
ATOM 684 C C . VAL A 1 83 ? 20.426 10.970 -16.960 1.00 56.41 83 VAL A C 1
ATOM 686 O O . VAL A 1 83 ? 21.220 10.045 -16.759 1.00 56.41 83 VAL A O 1
ATOM 689 N N . PRO A 1 84 ? 20.845 12.251 -16.972 1.00 49.97 84 PRO A N 1
ATOM 690 C CA . PRO A 1 84 ? 22.221 12.630 -16.677 1.00 49.97 84 PRO A CA 1
ATOM 691 C C . PRO A 1 84 ? 22.523 12.396 -15.197 1.00 49.97 84 PRO A C 1
ATOM 693 O O . PRO A 1 84 ? 21.851 12.906 -14.303 1.00 49.97 84 PRO A O 1
ATOM 696 N N . PHE A 1 85 ? 23.557 11.610 -14.945 1.00 54.09 85 PHE A N 1
ATOM 697 C CA . PHE A 1 85 ? 24.046 11.290 -13.617 1.00 54.09 85 PHE A CA 1
ATOM 698 C C . PHE A 1 85 ? 24.929 12.429 -13.088 1.00 54.09 85 PHE A C 1
ATOM 700 O O . PHE A 1 85 ? 26.117 12.493 -13.403 1.00 54.09 85 PHE A O 1
ATOM 707 N N . ASN A 1 86 ? 24.359 13.324 -12.279 1.00 54.09 86 ASN A N 1
ATOM 708 C CA . ASN A 1 86 ? 25.138 14.291 -11.506 1.00 54.09 86 ASN A CA 1
ATOM 709 C C . ASN A 1 86 ? 25.668 13.617 -10.235 1.00 54.09 86 ASN A C 1
ATOM 711 O O . ASN A 1 86 ? 24.941 13.428 -9.262 1.00 54.09 86 ASN A O 1
ATOM 715 N N . LYS A 1 87 ? 26.952 13.251 -10.253 1.00 54.25 87 LYS A N 1
ATOM 716 C CA . LYS A 1 87 ? 27.712 12.881 -9.055 1.00 54.25 87 LYS A CA 1
ATOM 717 C C . LYS A 1 87 ? 28.245 14.140 -8.385 1.00 54.25 87 LYS A C 1
ATOM 719 O O . LYS A 1 87 ? 29.197 14.737 -8.879 1.00 54.25 87 LYS A O 1
ATOM 724 N N . THR A 1 88 ? 27.690 14.487 -7.232 1.00 46.88 88 THR A N 1
ATOM 725 C CA . THR A 1 88 ? 28.398 15.278 -6.226 1.00 46.88 88 THR A CA 1
ATOM 726 C C . THR A 1 88 ? 29.240 14.345 -5.345 1.00 46.88 88 THR A C 1
ATOM 728 O O . THR A 1 88 ? 28.754 13.403 -4.729 1.00 46.88 88 THR A O 1
ATOM 731 N N . SER A 1 89 ? 30.544 14.593 -5.432 1.00 56.28 89 SER A N 1
ATOM 732 C CA . SER A 1 89 ? 31.686 14.351 -4.540 1.00 56.28 89 SER A CA 1
ATOM 733 C C . SER A 1 89 ? 31.516 13.515 -3.259 1.00 56.28 89 SER A C 1
ATOM 735 O O . SER A 1 89 ? 30.727 13.843 -2.382 1.00 56.28 89 SER A O 1
ATOM 737 N N . THR A 1 90 ? 32.441 12.571 -3.044 1.00 44.44 90 THR A N 1
ATOM 738 C CA . THR A 1 90 ? 33.355 12.591 -1.878 1.00 44.44 90 THR A CA 1
ATOM 739 C C . THR A 1 90 ? 34.515 11.611 -2.081 1.00 44.44 90 THR A C 1
ATOM 741 O O . THR A 1 90 ? 34.351 10.492 -2.561 1.00 44.44 90 THR A O 1
ATOM 744 N N . SER A 1 91 ? 35.713 12.100 -1.775 1.00 53.66 91 SER A N 1
ATOM 745 C CA . SER A 1 91 ? 37.024 11.500 -2.018 1.00 53.66 91 SER A CA 1
ATOM 746 C C . SER A 1 91 ? 37.317 10.281 -1.139 1.00 53.66 91 SER A C 1
ATOM 748 O O . SER A 1 91 ? 36.876 10.243 0.005 1.00 53.66 91 SER A O 1
ATOM 750 N N . LYS A 1 92 ? 38.168 9.367 -1.638 1.00 46.38 92 LYS A N 1
ATOM 751 C CA . LYS A 1 92 ? 39.244 8.689 -0.880 1.00 46.38 92 LYS A CA 1
ATOM 752 C C . LYS A 1 92 ? 40.233 7.994 -1.838 1.00 46.38 92 LYS A C 1
ATOM 754 O O . LYS A 1 92 ? 39.934 6.965 -2.428 1.00 46.38 92 LYS A O 1
ATOM 759 N N . ILE A 1 93 ? 41.361 8.680 -2.026 1.00 48.72 93 ILE A N 1
ATOM 760 C CA . ILE A 1 93 ? 42.763 8.238 -2.153 1.00 48.72 93 ILE A CA 1
ATOM 761 C C . ILE A 1 93 ? 43.011 6.755 -2.495 1.00 48.72 93 ILE A C 1
ATOM 763 O O . ILE A 1 93 ? 42.743 5.879 -1.678 1.00 48.72 93 ILE A O 1
ATOM 767 N N . ALA A 1 94 ? 43.679 6.524 -3.630 1.00 41.44 94 ALA A N 1
ATOM 768 C CA . ALA A 1 94 ? 44.843 5.637 -3.724 1.00 41.44 94 ALA A CA 1
ATOM 769 C C . ALA A 1 94 ? 45.618 5.950 -5.014 1.00 41.44 94 ALA A C 1
ATOM 771 O O . ALA A 1 94 ? 45.215 5.576 -6.116 1.00 41.44 94 ALA A O 1
ATOM 772 N N . ASP A 1 95 ? 46.731 6.659 -4.846 1.00 45.19 95 ASP A N 1
ATOM 773 C CA . ASP A 1 95 ? 47.772 6.847 -5.846 1.00 45.19 95 ASP A CA 1
ATOM 774 C C . ASP A 1 95 ? 48.359 5.508 -6.302 1.00 45.19 95 ASP A C 1
ATOM 776 O O . ASP A 1 95 ? 48.831 4.716 -5.486 1.00 45.19 95 ASP A O 1
ATOM 780 N N . LYS A 1 96 ? 48.447 5.315 -7.620 1.00 42.53 96 LYS A N 1
ATOM 781 C CA . LYS A 1 96 ? 49.658 4.771 -8.244 1.00 42.53 96 LYS A CA 1
ATOM 782 C C . LYS A 1 96 ? 49.907 5.465 -9.576 1.00 42.53 96 LYS A C 1
ATOM 784 O O . LYS A 1 96 ? 49.139 5.337 -10.527 1.00 42.53 96 LYS A O 1
ATOM 789 N N . LEU A 1 97 ? 51.026 6.182 -9.601 1.00 47.41 97 LEU A N 1
ATOM 790 C CA . LEU A 1 97 ? 51.719 6.687 -10.775 1.00 47.41 97 LEU A CA 1
ATOM 791 C C . LEU A 1 97 ? 51.815 5.624 -11.879 1.00 47.41 97 LEU A C 1
ATOM 793 O O . LEU A 1 97 ? 52.340 4.532 -11.671 1.00 47.41 97 LEU A O 1
ATOM 797 N N . SER A 1 98 ? 51.429 6.016 -13.088 1.00 39.97 98 SER A N 1
ATOM 798 C CA . SER A 1 98 ? 52.065 5.554 -14.317 1.00 39.97 98 SER A CA 1
ATOM 799 C C . SER A 1 98 ? 51.976 6.687 -15.329 1.00 39.97 98 SER A C 1
ATOM 801 O O . SER A 1 98 ? 50.980 6.900 -16.018 1.00 39.97 98 SER A O 1
ATOM 803 N N . ASN A 1 99 ? 53.052 7.460 -15.316 1.00 47.94 99 ASN A N 1
ATOM 804 C CA . ASN A 1 99 ? 53.448 8.399 -16.338 1.00 47.94 99 ASN A CA 1
ATOM 805 C C . ASN A 1 99 ? 53.545 7.654 -17.678 1.00 47.94 99 ASN A C 1
ATOM 807 O O . ASN A 1 99 ? 54.398 6.782 -17.797 1.00 47.94 99 ASN A O 1
ATOM 811 N N . GLN A 1 100 ? 52.677 7.974 -18.643 1.00 45.59 100 GLN A N 1
ATOM 812 C CA . GLN A 1 100 ? 52.961 7.894 -20.079 1.00 45.59 100 GLN A CA 1
ATOM 813 C C . GLN A 1 100 ? 52.040 8.865 -20.825 1.00 45.59 100 GLN A C 1
ATOM 815 O O . GLN A 1 100 ? 50.839 8.630 -20.984 1.00 45.59 100 GLN A O 1
ATOM 820 N N . ASN A 1 101 ? 52.651 9.958 -21.284 1.00 49.72 101 ASN A N 1
ATOM 821 C CA . ASN A 1 101 ? 52.176 10.823 -22.356 1.00 49.72 101 ASN A CA 1
ATOM 822 C C . ASN A 1 101 ? 51.996 10.000 -23.641 1.00 49.72 101 ASN A C 1
ATOM 824 O O . ASN A 1 101 ? 52.865 9.955 -24.504 1.00 49.72 101 ASN A O 1
ATOM 828 N N . ALA A 1 102 ? 50.849 9.350 -23.773 1.00 49.03 102 ALA A N 1
ATOM 829 C CA . ALA A 1 102 ? 50.309 8.970 -25.064 1.00 49.03 102 ALA A CA 1
ATOM 830 C C . ALA A 1 102 ? 48.983 9.707 -25.178 1.00 49.03 102 ALA A C 1
ATOM 832 O O . ALA A 1 102 ? 48.115 9.533 -24.320 1.00 49.03 102 ALA A O 1
ATOM 833 N N . SER A 1 103 ? 48.841 10.546 -26.202 1.00 55.50 103 SER A N 1
ATOM 834 C CA . SER A 1 103 ? 47.558 11.118 -26.599 1.00 55.50 103 SER A CA 1
ATOM 835 C C . SER A 1 103 ? 46.580 9.958 -26.810 1.00 55.50 103 SER A C 1
ATOM 837 O O . SER A 1 103 ? 46.594 9.289 -27.841 1.00 55.50 103 SER A O 1
ATOM 839 N N . ARG A 1 104 ? 45.819 9.600 -25.767 1.00 61.66 104 ARG A N 1
ATOM 840 C CA . ARG A 1 104 ? 44.894 8.470 -25.819 1.00 61.66 104 ARG A CA 1
ATOM 841 C C . ARG A 1 104 ? 43.704 8.942 -26.620 1.00 61.66 104 ARG A C 1
ATOM 843 O O . ARG A 1 104 ? 42.791 9.557 -26.072 1.00 61.66 104 ARG A O 1
ATOM 850 N N . VAL A 1 105 ? 43.731 8.653 -27.915 1.00 64.56 105 VAL A N 1
ATOM 851 C CA . VAL A 1 105 ? 42.583 8.883 -28.777 1.00 64.56 105 VAL A CA 1
ATOM 852 C C . VAL A 1 105 ? 41.383 8.162 -28.166 1.00 64.56 105 VAL A C 1
ATOM 854 O O . VAL A 1 105 ? 41.430 6.974 -27.828 1.00 64.56 105 VAL A O 1
ATOM 857 N N . VAL A 1 106 ? 40.316 8.924 -27.934 1.00 71.69 106 VAL A N 1
ATOM 858 C CA . VAL A 1 106 ? 39.074 8.415 -27.360 1.00 71.69 106 VAL A CA 1
ATOM 859 C C . VAL A 1 106 ? 38.484 7.422 -28.356 1.00 71.69 106 VAL A C 1
ATOM 861 O O . VAL A 1 106 ? 37.990 7.828 -29.404 1.00 71.69 106 VAL A O 1
ATOM 864 N N . LYS A 1 107 ? 38.542 6.126 -28.033 1.00 75.94 107 LYS A N 1
ATOM 865 C CA . LYS A 1 107 ? 37.988 5.057 -28.872 1.00 75.94 107 LYS A CA 1
ATOM 866 C C . LYS A 1 107 ? 36.671 4.514 -28.335 1.00 75.94 107 LYS A C 1
ATOM 868 O O . LYS A 1 107 ? 36.511 4.249 -27.140 1.00 75.94 107 LYS A O 1
ATOM 873 N N . CYS A 1 108 ? 35.734 4.299 -29.241 1.00 73.69 108 CYS A N 1
ATOM 874 C CA . CYS A 1 108 ? 34.431 3.731 -28.977 1.00 73.69 108 CYS A CA 1
ATOM 875 C C . CYS A 1 108 ? 34.537 2.215 -28.883 1.00 73.69 108 CYS A C 1
ATOM 877 O O . CYS A 1 108 ? 34.807 1.543 -29.869 1.00 73.69 108 CYS A O 1
ATOM 879 N N . PHE A 1 109 ? 34.242 1.636 -27.725 1.00 75.12 109 PHE A N 1
ATOM 880 C CA . PHE A 1 109 ? 34.309 0.181 -27.562 1.00 75.12 109 PHE A CA 1
ATOM 881 C C . PHE A 1 109 ? 33.235 -0.587 -28.351 1.00 75.12 109 PHE A C 1
ATOM 883 O O . PHE A 1 109 ? 33.410 -1.780 -28.582 1.00 75.12 109 PHE A O 1
ATOM 890 N N . ASN A 1 110 ? 32.180 0.090 -28.833 1.00 73.69 110 ASN A N 1
ATOM 891 C CA . ASN A 1 110 ? 31.140 -0.528 -29.663 1.00 73.69 110 ASN A CA 1
ATOM 892 C C . ASN A 1 110 ? 31.675 -0.931 -31.051 1.00 73.69 110 ASN A C 1
ATOM 894 O O . ASN A 1 110 ? 31.250 -1.949 -31.589 1.00 73.69 110 ASN A O 1
ATOM 898 N N . ARG A 1 111 ? 32.604 -0.149 -31.625 1.00 66.56 111 ARG A N 1
ATOM 899 C CA . ARG A 1 111 ? 33.116 -0.332 -33.003 1.00 66.56 111 ARG A CA 1
ATOM 900 C C . ARG A 1 111 ? 34.636 -0.207 -33.152 1.00 66.56 111 ARG A C 1
ATOM 902 O O . ARG A 1 111 ? 35.146 -0.307 -34.256 1.00 66.56 111 ARG A O 1
ATOM 909 N N . SER A 1 112 ? 35.349 0.028 -32.055 1.00 65.62 112 SER A N 1
ATOM 910 C CA . SER A 1 112 ? 36.772 0.395 -32.025 1.00 65.62 112 SER A CA 1
ATOM 911 C C . SER A 1 112 ? 37.122 1.671 -32.815 1.00 65.62 112 SER A C 1
ATOM 913 O O . SER A 1 112 ? 38.299 1.932 -33.025 1.00 65.62 112 SER A O 1
ATOM 915 N N 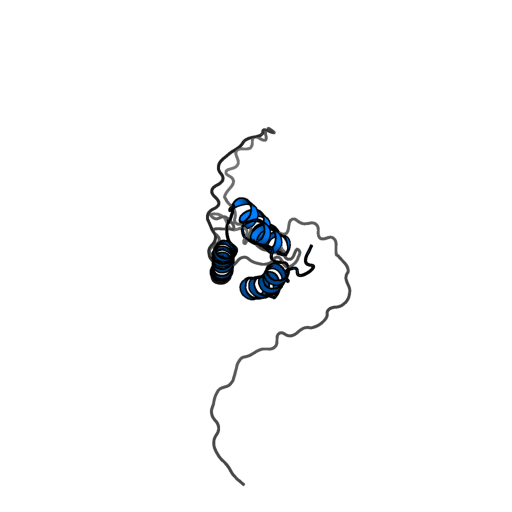. GLU A 1 113 ? 36.129 2.478 -33.214 1.00 69.56 113 GLU A N 1
ATOM 916 C CA . GLU A 1 113 ? 36.308 3.747 -33.939 1.00 69.56 113 GLU A CA 1
ATOM 917 C C . GLU A 1 113 ? 36.725 4.886 -32.999 1.00 69.56 113 GLU A C 1
ATOM 919 O O . GLU A 1 113 ? 36.285 4.955 -31.851 1.00 69.56 113 GLU A O 1
ATOM 924 N N . GLU A 1 114 ? 37.543 5.804 -33.498 1.00 72.94 114 GLU A N 1
ATOM 925 C CA . GLU A 1 114 ? 38.050 6.959 -32.758 1.00 72.94 114 GLU A CA 1
ATOM 926 C C . GLU A 1 114 ? 37.066 8.149 -32.794 1.00 72.94 114 GLU A C 1
ATOM 928 O O . GLU A 1 114 ? 36.200 8.245 -33.663 1.00 72.94 114 GLU A O 1
ATOM 933 N N . GLY A 1 115 ? 37.148 9.053 -31.813 1.00 77.81 115 GLY A N 1
ATOM 934 C CA . GLY A 1 115 ? 36.394 10.317 -31.782 1.00 77.81 115 GLY A CA 1
ATOM 935 C C . GLY A 1 115 ? 35.094 10.312 -30.969 1.00 77.81 115 GLY A C 1
ATOM 936 O O . GLY A 1 115 ? 34.508 11.371 -30.750 1.00 77.81 115 GLY A O 1
ATOM 937 N N . HIS A 1 116 ? 34.636 9.164 -30.460 1.00 77.31 116 HIS A N 1
ATOM 938 C CA . HIS A 1 116 ? 33.457 9.101 -29.589 1.00 77.31 116 HIS A CA 1
ATOM 939 C C . HIS A 1 116 ? 33.526 7.949 -28.576 1.00 77.31 116 HIS A C 1
ATOM 941 O O . HIS A 1 116 ? 34.245 6.971 -28.752 1.00 77.31 116 HIS A O 1
ATOM 947 N N . THR A 1 117 ? 32.763 8.053 -27.486 1.00 78.94 117 THR A N 1
ATOM 948 C CA . THR A 1 117 ? 32.601 6.982 -26.489 1.00 78.94 117 THR A CA 1
ATOM 949 C C . THR A 1 117 ? 31.310 6.201 -26.733 1.00 78.94 117 THR A C 1
ATOM 951 O O . THR A 1 117 ? 30.419 6.663 -27.441 1.00 78.94 117 THR A O 1
ATOM 954 N N . VAL A 1 118 ? 31.177 5.021 -26.117 1.00 69.44 118 VAL A N 1
ATOM 955 C CA . VAL A 1 118 ? 29.987 4.150 -26.225 1.00 69.44 118 VAL A CA 1
ATOM 956 C C . VAL A 1 118 ? 28.651 4.895 -26.036 1.00 69.44 118 VAL A C 1
ATOM 958 O O . VAL A 1 118 ? 27.767 4.692 -26.865 1.00 69.44 118 VAL A O 1
ATOM 961 N N . PRO A 1 119 ? 28.478 5.788 -25.036 1.00 70.81 119 PRO A N 1
ATOM 962 C CA . PRO A 1 119 ? 27.217 6.511 -24.843 1.00 70.81 119 PRO A CA 1
ATOM 963 C C . PRO A 1 119 ? 26.904 7.520 -25.954 1.00 70.81 119 PRO A C 1
ATOM 965 O O . PRO A 1 119 ? 25.755 7.901 -26.127 1.00 70.81 119 PRO A O 1
ATOM 968 N N . LYS A 1 120 ? 27.929 7.968 -26.689 1.00 73.38 120 LYS A N 1
ATOM 969 C CA . LYS A 1 120 ? 27.828 8.916 -27.805 1.00 73.38 120 LYS A CA 1
ATOM 970 C C . LYS A 1 120 ? 27.988 8.213 -29.158 1.00 73.38 120 LYS A C 1
ATOM 972 O O . LYS A 1 120 ? 28.299 8.862 -30.152 1.00 73.38 120 LYS A O 1
ATOM 977 N N . CYS A 1 121 ? 27.834 6.886 -29.206 1.00 74.75 121 CYS A N 1
ATOM 978 C CA . CYS A 1 121 ? 27.904 6.151 -30.460 1.00 74.75 121 CYS A CA 1
ATOM 979 C C . CYS A 1 121 ? 26.636 6.418 -31.282 1.00 74.75 121 CYS A C 1
ATOM 981 O O . CYS A 1 121 ? 25.548 6.102 -30.809 1.00 74.75 121 CYS A O 1
ATOM 983 N N . PRO A 1 122 ? 26.747 6.930 -32.520 1.00 74.50 122 PRO A N 1
ATOM 984 C CA . PRO A 1 122 ? 25.582 7.225 -33.359 1.00 74.50 122 PRO A CA 1
ATOM 985 C C . PRO A 1 122 ? 24.862 5.966 -33.873 1.00 74.50 122 PRO A C 1
ATOM 987 O O . PRO A 1 122 ? 23.875 6.071 -34.592 1.00 74.50 122 PRO A O 1
ATOM 990 N N . LYS A 1 123 ? 25.360 4.767 -33.545 1.00 69.81 123 LYS A N 1
ATOM 991 C CA . LYS A 1 123 ? 24.793 3.484 -33.969 1.00 69.81 123 LYS A CA 1
ATOM 992 C C . LYS A 1 123 ? 24.385 2.654 -32.758 1.00 69.81 123 LYS A C 1
ATOM 994 O O . LYS A 1 123 ? 25.013 2.739 -31.701 1.00 69.81 123 LYS A O 1
ATOM 999 N N . LEU A 1 124 ? 23.374 1.809 -32.962 1.00 68.44 124 LEU A N 1
ATOM 1000 C CA . LEU A 1 124 ? 22.838 0.899 -31.952 1.00 68.44 124 LEU A CA 1
ATOM 1001 C C . LEU A 1 124 ? 23.946 0.046 -31.313 1.00 68.44 124 LEU A C 1
ATOM 1003 O O . LEU A 1 124 ? 24.865 -0.438 -31.987 1.00 68.44 124 LEU A O 1
ATOM 1007 N N . LEU A 1 125 ? 23.853 -0.121 -29.993 1.00 72.31 125 LEU A N 1
ATOM 1008 C CA . LEU A 1 125 ? 24.783 -0.921 -29.200 1.00 72.31 125 LEU A CA 1
ATOM 1009 C C . LEU A 1 125 ? 24.725 -2.382 -29.650 1.00 72.31 125 LEU A C 1
ATOM 1011 O O . LEU A 1 125 ? 23.666 -3.000 -29.625 1.00 72.31 125 LEU A O 1
ATOM 1015 N N . GLN A 1 126 ? 25.869 -2.936 -30.045 1.00 71.44 126 GLN A N 1
ATOM 1016 C CA . GLN A 1 126 ? 25.948 -4.321 -30.497 1.00 71.44 126 GLN A CA 1
ATOM 1017 C C . GLN A 1 126 ? 26.117 -5.271 -29.305 1.00 71.44 126 GLN A C 1
ATOM 1019 O O . GLN A 1 126 ? 26.869 -4.983 -28.364 1.00 71.44 126 GLN A O 1
ATOM 1024 N N . LYS A 1 127 ? 25.424 -6.416 -29.354 1.00 79.56 127 LYS A N 1
ATOM 1025 C CA . LYS A 1 127 ? 25.584 -7.522 -28.400 1.00 79.56 127 LYS A CA 1
ATOM 1026 C C . LYS A 1 127 ? 26.789 -8.367 -28.805 1.00 79.56 127 LYS A C 1
ATOM 1028 O O . LYS A 1 127 ? 26.864 -8.867 -29.923 1.00 79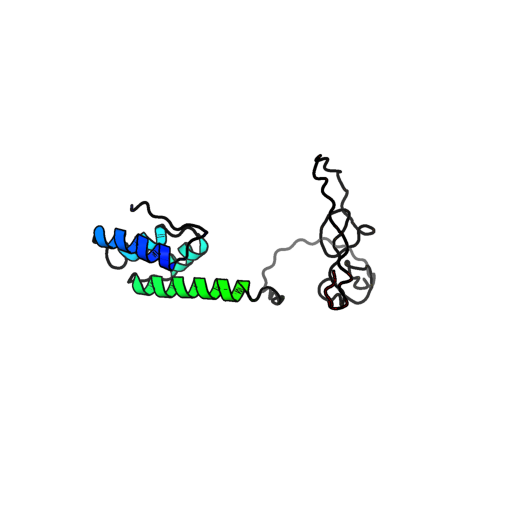.56 127 LYS A O 1
ATOM 1033 N N . CYS A 1 128 ? 27.714 -8.586 -27.879 1.00 81.75 128 CYS A N 1
ATOM 1034 C CA . CYS A 1 128 ? 28.839 -9.483 -28.099 1.00 81.75 128 CYS A CA 1
ATOM 1035 C C . CYS A 1 128 ? 28.362 -10.940 -28.171 1.00 81.75 128 CYS A C 1
ATOM 1037 O O . CYS A 1 128 ? 27.803 -11.447 -27.203 1.00 81.75 128 CYS A O 1
ATOM 1039 N N . LEU A 1 129 ? 28.643 -11.641 -29.272 1.00 80.44 129 LEU A N 1
ATOM 1040 C CA . LEU A 1 129 ? 28.264 -13.053 -29.435 1.00 80.44 129 LEU A CA 1
ATOM 1041 C C . LEU A 1 129 ? 29.044 -14.011 -28.522 1.00 80.44 129 LEU A C 1
ATOM 1043 O O . LEU A 1 129 ? 28.557 -15.093 -28.230 1.00 80.44 129 LEU A O 1
ATOM 1047 N N . LYS A 1 130 ? 30.226 -13.605 -28.031 1.00 78.44 130 LYS A N 1
ATOM 1048 C CA . LYS A 1 130 ? 30.970 -14.373 -27.021 1.00 78.44 130 LYS A CA 1
ATOM 1049 C C . LYS A 1 130 ? 30.309 -14.190 -25.657 1.00 78.44 130 LYS A C 1
ATOM 1051 O O . LYS A 1 130 ? 29.605 -15.060 -25.178 1.00 78.44 130 LYS A O 1
ATOM 1056 N N . CYS A 1 131 ? 30.457 -13.019 -25.035 1.00 80.75 131 CYS A N 1
ATOM 1057 C CA . CYS A 1 131 ? 30.048 -12.809 -23.638 1.00 80.75 131 CYS A CA 1
ATOM 1058 C C . CYS A 1 131 ? 28.614 -12.304 -23.414 1.00 80.75 131 CYS A C 1
ATOM 1060 O O . CYS A 1 131 ? 28.268 -11.968 -22.280 1.00 80.75 131 CYS A O 1
ATOM 1062 N N . GLN A 1 132 ? 27.824 -12.168 -24.480 1.00 79.25 132 GLN A N 1
ATOM 1063 C CA . GLN A 1 132 ? 26.429 -11.716 -24.470 1.00 79.25 132 GLN A CA 1
ATOM 1064 C C . GLN A 1 132 ? 26.171 -10.324 -23.866 1.00 79.25 132 GLN A C 1
ATOM 1066 O O . GLN A 1 132 ? 25.019 -9.936 -23.680 1.00 79.25 132 GLN A O 1
ATOM 1071 N N . ARG A 1 133 ? 27.217 -9.533 -23.594 1.00 75.19 133 ARG A N 1
ATOM 1072 C CA . ARG A 1 133 ? 27.091 -8.153 -23.103 1.00 75.19 133 ARG A CA 1
ATOM 1073 C C . ARG A 1 133 ? 27.101 -7.135 -24.242 1.00 75.19 133 ARG A C 1
ATOM 1075 O O . ARG A 1 133 ? 27.702 -7.376 -25.284 1.00 75.19 133 ARG A O 1
ATOM 1082 N N . MET A 1 134 ? 26.458 -5.994 -24.008 1.00 76.12 134 MET A N 1
ATOM 1083 C CA . MET A 1 134 ? 26.387 -4.886 -24.964 1.00 76.12 134 MET A CA 1
ATOM 1084 C C . MET A 1 134 ? 27.712 -4.117 -25.054 1.00 76.12 134 MET A C 1
ATOM 1086 O O . MET A 1 134 ? 28.548 -4.202 -24.150 1.00 76.12 134 MET A O 1
ATOM 1090 N N . ALA A 1 135 ? 27.854 -3.322 -26.116 1.00 70.56 135 ALA A N 1
ATOM 1091 C CA . ALA A 1 135 ? 28.900 -2.318 -26.323 1.00 70.56 135 ALA A CA 1
ATOM 1092 C C . ALA A 1 135 ? 30.272 -2.812 -26.812 1.00 70.56 135 ALA A C 1
ATOM 1094 O O . ALA A 1 135 ? 31.232 -2.055 -26.700 1.00 70.56 135 ALA A O 1
ATOM 1095 N N . HIS A 1 136 ? 30.385 -4.032 -27.351 1.00 79.25 136 HIS A N 1
ATOM 1096 C CA . HIS A 1 136 ? 31.572 -4.486 -28.096 1.00 79.25 136 HIS A CA 1
ATOM 1097 C C . HIS A 1 136 ? 31.267 -5.692 -28.995 1.00 79.25 136 HIS A C 1
ATOM 1099 O O . HIS A 1 136 ? 30.341 -6.461 -28.733 1.00 79.25 136 HIS A O 1
ATOM 1105 N N . LEU A 1 137 ? 32.092 -5.895 -30.025 1.00 76.25 137 LEU A N 1
ATOM 1106 C CA . LEU A 1 137 ? 32.041 -7.066 -30.906 1.00 76.25 137 LEU A CA 1
ATOM 1107 C C . LEU A 1 137 ? 32.768 -8.274 -30.295 1.00 76.25 137 LEU A C 1
ATOM 1109 O O . LEU A 1 137 ? 33.694 -8.130 -29.494 1.00 76.25 137 LEU A O 1
ATOM 1113 N N . ALA A 1 138 ? 32.412 -9.480 -30.746 1.00 71.88 138 ALA A N 1
ATOM 1114 C CA . ALA A 1 138 ? 33.084 -10.726 -30.362 1.00 71.88 138 ALA A CA 1
ATOM 1115 C C . ALA A 1 138 ? 34.603 -10.717 -30.645 1.00 71.88 138 ALA A C 1
ATOM 1117 O O . ALA A 1 138 ? 35.372 -11.335 -29.904 1.00 71.88 138 ALA A O 1
ATOM 1118 N N . ALA A 1 139 ? 35.043 -9.988 -31.675 1.00 71.75 139 ALA A N 1
ATOM 1119 C CA . ALA A 1 139 ? 36.455 -9.823 -32.024 1.00 71.75 139 ALA A CA 1
ATOM 1120 C C . ALA A 1 139 ? 37.267 -9.059 -30.956 1.00 71.75 139 ALA A C 1
ATOM 1122 O O . ALA A 1 139 ? 38.459 -9.298 -30.807 1.00 71.75 139 ALA A O 1
ATOM 1123 N N . HIS A 1 140 ? 36.623 -8.191 -30.166 1.00 71.12 140 HIS A N 1
ATOM 1124 C CA . HIS A 1 140 ? 37.275 -7.342 -29.156 1.00 71.12 140 HIS A CA 1
ATOM 1125 C C . HIS A 1 140 ? 36.819 -7.656 -27.727 1.00 71.12 140 HIS A C 1
ATOM 1127 O O . HIS A 1 140 ? 36.892 -6.818 -26.824 1.00 71.12 140 HIS A O 1
ATOM 1133 N N . CYS A 1 141 ? 36.329 -8.875 -27.506 1.00 78.00 141 CYS A N 1
ATOM 1134 C CA . CYS A 1 141 ? 35.952 -9.336 -26.182 1.00 78.00 141 CYS A CA 1
ATOM 1135 C C . CYS A 1 141 ? 37.209 -9.655 -25.363 1.00 78.00 141 CYS A C 1
ATOM 1137 O O . CYS A 1 141 ? 37.919 -10.605 -25.668 1.00 78.00 141 CYS A O 1
ATOM 1139 N N . LYS A 1 142 ? 37.462 -8.873 -24.309 1.00 78.62 142 LYS A N 1
ATOM 1140 C CA . LYS A 1 142 ? 38.593 -9.068 -23.383 1.00 78.62 142 LYS A CA 1
ATOM 1141 C C . LYS A 1 142 ? 38.305 -10.053 -22.243 1.00 78.62 142 LYS A C 1
ATOM 1143 O O . LYS A 1 142 ? 39.025 -10.059 -21.254 1.00 78.62 142 LYS A O 1
ATOM 1148 N N . ARG A 1 143 ? 37.198 -10.798 -22.310 1.00 75.44 143 ARG A N 1
ATOM 1149 C CA . ARG A 1 143 ? 36.896 -11.822 -21.306 1.00 75.44 143 ARG A CA 1
ATOM 1150 C C . ARG A 1 143 ? 37.406 -13.160 -21.789 1.00 75.44 143 ARG A C 1
ATOM 1152 O O . ARG A 1 143 ? 37.040 -13.578 -22.886 1.00 75.44 143 ARG A O 1
ATOM 1159 N N . ASP A 1 144 ? 38.129 -13.839 -20.916 1.00 64.88 144 ASP A N 1
ATOM 1160 C CA . ASP A 1 144 ? 38.425 -15.250 -21.083 1.00 64.88 144 ASP A CA 1
ATOM 1161 C C . ASP A 1 144 ? 37.110 -16.019 -20.975 1.00 64.88 144 ASP A C 1
ATOM 1163 O O . ASP A 1 144 ? 36.411 -15.991 -19.956 1.00 64.88 144 ASP A O 1
ATOM 1167 N N . PHE A 1 145 ? 36.707 -16.630 -22.083 1.00 59.69 145 PHE A N 1
ATOM 1168 C CA . PHE A 1 145 ? 35.507 -17.441 -22.126 1.00 59.69 145 PHE A CA 1
ATOM 1169 C C . PHE A 1 145 ? 35.829 -18.778 -21.455 1.00 59.69 145 PHE A C 1
ATOM 1171 O O . PHE A 1 145 ? 36.507 -19.609 -22.049 1.00 59.69 145 PHE A O 1
ATOM 1178 N N . LYS A 1 146 ? 35.359 -19.009 -20.221 1.00 55.25 146 LYS A N 1
ATOM 1179 C CA . LYS A 1 146 ? 35.185 -20.388 -19.746 1.00 55.25 146 LYS A CA 1
ATOM 1180 C C . LYS A 1 146 ? 33.937 -20.929 -20.446 1.00 55.25 146 LYS A C 1
ATOM 1182 O O . LYS A 1 146 ? 32.869 -20.351 -20.229 1.00 55.25 146 LYS A O 1
ATOM 1187 N N . PRO A 1 147 ? 34.034 -21.966 -21.297 1.00 47.31 147 PRO A N 1
ATOM 1188 C CA . PRO A 1 147 ? 32.850 -22.576 -21.880 1.00 47.31 147 PRO A CA 1
ATOM 1189 C C . PRO A 1 147 ? 32.012 -23.149 -20.737 1.00 47.31 147 PRO A C 1
ATOM 1191 O O . PRO A 1 147 ? 32.418 -24.082 -20.048 1.00 47.31 147 PRO A O 1
ATOM 1194 N N . TYR A 1 148 ? 30.866 -22.527 -20.484 1.00 41.56 148 TYR A N 1
ATOM 1195 C CA . TYR A 1 148 ? 29.864 -23.073 -19.588 1.00 41.56 148 TYR A CA 1
ATOM 1196 C C . TYR A 1 148 ? 29.042 -24.064 -20.410 1.00 41.56 148 TYR A C 1
ATOM 1198 O O . TYR A 1 148 ? 28.197 -23.660 -21.208 1.00 41.56 148 TYR A O 1
ATOM 1206 N N . ASN A 1 149 ? 29.359 -25.352 -20.278 1.00 46.06 149 ASN A N 1
ATOM 1207 C CA . ASN A 1 149 ? 28.538 -26.425 -20.823 1.00 46.06 149 ASN A CA 1
ATOM 1208 C C . ASN A 1 149 ? 27.221 -26.449 -20.048 1.00 46.06 149 ASN A C 1
ATOM 1210 O O . ASN A 1 149 ? 27.200 -26.916 -18.915 1.00 46.06 149 ASN A O 1
ATOM 1214 N N . ASN A 1 150 ? 26.139 -25.981 -20.664 1.00 40.38 150 ASN A N 1
ATOM 1215 C CA . ASN A 1 150 ? 24.807 -26.460 -20.322 1.00 40.38 150 ASN A CA 1
ATOM 1216 C C . ASN A 1 150 ? 24.162 -27.039 -21.587 1.00 40.38 150 ASN A C 1
ATOM 1218 O O . ASN A 1 150 ? 24.130 -26.354 -22.614 1.00 40.38 150 ASN A O 1
ATOM 1222 N N . PRO A 1 151 ? 23.705 -28.301 -21.539 1.00 46.16 151 PRO A N 1
ATOM 1223 C CA . PRO A 1 151 ? 23.031 -28.947 -22.648 1.00 46.16 151 PRO A CA 1
ATOM 1224 C C . PRO A 1 151 ? 21.594 -28.425 -22.780 1.00 46.16 151 PRO A C 1
ATOM 1226 O O . PRO A 1 151 ? 20.985 -27.994 -21.802 1.00 46.16 151 PRO A O 1
ATOM 1229 N N . SER A 1 152 ? 21.070 -28.547 -24.002 1.00 49.41 152 SER A N 1
ATOM 1230 C CA . SER A 1 152 ? 19.658 -28.424 -24.395 1.00 49.41 152 SER A CA 1
ATOM 1231 C C . SER A 1 152 ? 18.985 -27.065 -24.179 1.00 49.41 152 SER A C 1
ATOM 1233 O O . SER A 1 152 ? 18.411 -26.804 -23.135 1.00 49.41 152 SER A O 1
ATOM 1235 N N . ASP A 1 153 ? 18.975 -26.260 -25.243 1.00 41.16 153 ASP A N 1
ATOM 1236 C CA . ASP A 1 153 ? 17.727 -25.684 -25.760 1.00 41.16 153 ASP A CA 1
ATOM 1237 C C . ASP A 1 153 ? 17.910 -25.378 -27.250 1.00 41.16 153 ASP A C 1
ATOM 1239 O O . ASP A 1 153 ? 18.185 -24.264 -27.700 1.00 41.16 153 ASP A O 1
ATOM 1243 N N . SER A 1 154 ? 17.813 -26.443 -28.044 1.00 45.97 154 SER A N 1
ATOM 1244 C CA . SER A 1 154 ? 17.492 -26.326 -29.456 1.00 45.97 154 SER A CA 1
ATOM 1245 C C . SER A 1 154 ? 16.030 -25.917 -29.545 1.00 45.97 154 SER A C 1
ATOM 1247 O O . SER A 1 154 ? 15.175 -26.747 -29.277 1.00 45.97 154 SER A O 1
ATOM 1249 N N . ASN A 1 155 ? 15.741 -24.679 -29.940 1.00 38.38 155 ASN A N 1
ATOM 1250 C CA . ASN A 1 155 ? 14.639 -24.428 -30.865 1.00 38.38 155 ASN A CA 1
ATOM 1251 C C . ASN A 1 155 ? 14.853 -23.125 -31.637 1.00 38.38 155 ASN A C 1
ATOM 1253 O O . ASN A 1 155 ? 14.744 -22.005 -31.147 1.00 38.38 155 ASN A O 1
ATOM 1257 N N . ASN A 1 156 ? 15.212 -23.365 -32.889 1.00 44.31 156 ASN A N 1
ATOM 1258 C CA . ASN A 1 156 ? 15.379 -22.450 -33.992 1.00 44.31 156 ASN A CA 1
ATOM 1259 C C . ASN A 1 156 ? 13.996 -22.028 -34.509 1.00 44.31 156 ASN A C 1
ATOM 1261 O O . ASN A 1 156 ? 13.219 -22.888 -34.921 1.00 44.31 156 ASN A O 1
ATOM 1265 N N . THR A 1 157 ? 13.678 -20.733 -34.540 1.00 36.38 157 THR A N 1
ATOM 1266 C CA . THR A 1 157 ? 12.598 -20.227 -35.402 1.00 36.38 157 THR A CA 1
ATOM 1267 C C . THR A 1 157 ? 12.860 -18.777 -35.803 1.00 36.38 157 THR A C 1
ATOM 1269 O O . THR A 1 157 ? 12.313 -17.839 -35.233 1.00 36.38 157 THR A O 1
ATOM 1272 N N . TYR A 1 158 ? 13.689 -18.593 -36.829 1.00 36.16 158 TYR A N 1
ATOM 1273 C CA . TYR A 1 158 ? 13.557 -17.453 -37.731 1.00 36.16 158 TYR A CA 1
ATOM 1274 C C . TYR A 1 158 ? 13.040 -18.003 -39.058 1.00 36.16 158 TYR A C 1
ATOM 1276 O O . TYR A 1 158 ? 13.793 -18.619 -39.809 1.00 36.16 158 TYR A O 1
ATOM 1284 N N . LYS A 1 159 ? 11.745 -17.822 -39.323 1.00 39.59 159 LYS A N 1
ATOM 1285 C CA . LYS A 1 159 ? 11.192 -17.939 -40.671 1.00 39.59 159 LYS A CA 1
ATOM 1286 C C . LYS A 1 159 ? 10.515 -16.627 -41.047 1.00 39.59 159 LYS A C 1
ATOM 1288 O O . LYS A 1 159 ? 9.643 -16.130 -40.343 1.00 39.59 159 LYS A O 1
ATOM 1293 N N . GLU A 1 160 ? 11.061 -16.089 -42.126 1.00 34.81 160 GLU A N 1
ATOM 1294 C CA . GLU A 1 160 ? 10.568 -15.102 -43.077 1.00 34.81 160 GLU A CA 1
ATOM 1295 C C . GLU A 1 160 ? 9.077 -14.752 -42.988 1.00 34.81 160 GLU A C 1
ATOM 1297 O O . GLU A 1 160 ? 8.204 -15.609 -43.100 1.00 34.81 160 GLU A O 1
ATOM 1302 N N . VAL A 1 161 ? 8.798 -13.450 -42.911 1.00 36.59 161 VAL A N 1
ATOM 1303 C CA . VAL A 1 161 ? 7.511 -12.873 -43.306 1.00 36.59 161 VAL A CA 1
ATOM 1304 C C . VAL A 1 161 ? 7.792 -11.808 -44.360 1.00 36.59 161 VAL A C 1
ATOM 1306 O O . VAL A 1 161 ? 8.036 -10.652 -44.024 1.00 36.59 161 VAL A O 1
ATOM 1309 N N . GLN A 1 162 ? 7.766 -12.200 -45.634 1.00 36.69 162 GLN A N 1
ATOM 1310 C CA . GLN A 1 162 ? 7.499 -11.298 -46.755 1.00 36.69 162 GLN A CA 1
ATOM 1311 C C . GLN A 1 162 ? 6.724 -12.049 -47.841 1.00 36.69 162 GLN A C 1
ATOM 1313 O O . GLN A 1 162 ? 7.289 -12.903 -48.509 1.00 36.69 162 GLN A O 1
ATOM 1318 N N . GLN A 1 163 ? 5.444 -11.686 -47.983 1.00 35.00 163 GLN A N 1
ATOM 1319 C CA . GLN A 1 163 ? 4.628 -11.590 -49.209 1.00 35.00 163 GLN A CA 1
ATOM 1320 C C . GLN A 1 163 ? 3.201 -12.093 -48.980 1.00 35.00 163 GLN A C 1
ATOM 1322 O O . GLN A 1 163 ? 2.888 -13.270 -49.106 1.00 35.00 163 GLN A O 1
ATOM 1327 N N . ILE A 1 164 ? 2.309 -11.144 -48.706 1.00 37.72 164 ILE A N 1
ATOM 1328 C CA . ILE A 1 164 ? 0.900 -11.244 -49.078 1.00 37.72 164 ILE A CA 1
ATOM 1329 C C . ILE A 1 164 ? 0.607 -10.023 -49.938 1.00 37.72 164 ILE A C 1
ATOM 1331 O O . ILE A 1 164 ? 0.639 -8.884 -49.475 1.00 37.72 164 ILE A O 1
ATOM 1335 N N . THR A 1 165 ? 0.385 -10.262 -51.223 1.00 39.12 165 THR A N 1
ATOM 1336 C CA . THR A 1 165 ? -0.176 -9.294 -52.161 1.00 39.12 165 THR A CA 1
ATOM 1337 C C . THR A 1 165 ? -1.244 -10.010 -52.978 1.00 39.12 165 THR A C 1
ATOM 1339 O O . THR A 1 165 ? -1.053 -11.155 -53.371 1.00 39.12 165 THR A O 1
ATOM 1342 N N . ALA A 1 166 ? -2.326 -9.272 -53.231 1.00 36.28 166 ALA A N 1
ATOM 1343 C CA . ALA A 1 166 ? -3.397 -9.516 -54.198 1.00 36.28 166 ALA A CA 1
ATOM 1344 C C . ALA A 1 166 ? -4.529 -10.489 -53.802 1.00 36.28 166 ALA A C 1
ATOM 1346 O O . ALA A 1 166 ? -4.527 -11.675 -54.099 1.00 36.28 166 ALA A O 1
ATOM 1347 N N . HIS A 1 167 ? -5.542 -9.893 -53.162 1.00 40.72 167 HIS A N 1
ATOM 1348 C CA . HIS A 1 167 ? -6.944 -9.855 -53.604 1.00 40.72 167 HIS A CA 1
ATOM 1349 C C . HIS A 1 167 ? -7.539 -11.084 -54.312 1.00 40.72 167 HIS A C 1
ATOM 1351 O O . HIS A 1 167 ? -7.257 -11.366 -55.472 1.00 40.72 167 HIS A O 1
ATOM 1357 N N . GLY A 1 168 ? -8.508 -11.698 -53.628 1.00 35.09 168 GLY A N 1
ATOM 1358 C CA . GLY A 1 168 ? -9.426 -12.680 -54.191 1.00 35.09 168 GLY A CA 1
ATOM 1359 C C . GLY A 1 168 ? -10.545 -12.096 -55.062 1.00 35.09 168 GLY A C 1
ATOM 1360 O O . GLY A 1 168 ? -10.957 -10.945 -54.899 1.00 35.09 168 GLY A O 1
ATOM 1361 N N . LYS A 1 169 ? -11.014 -12.962 -55.970 1.00 37.59 169 LYS A N 1
ATOM 1362 C CA . LYS A 1 169 ? -12.280 -13.044 -56.741 1.00 37.59 169 LYS A CA 1
ATOM 1363 C C . LYS A 1 169 ? -11.987 -14.112 -57.828 1.00 37.59 169 LYS A C 1
ATOM 1365 O O . LYS A 1 169 ? -10.891 -14.085 -58.364 1.00 37.59 169 LYS A O 1
ATOM 1370 N N . ILE A 1 170 ? -12.794 -15.115 -58.191 1.00 34.69 170 ILE A N 1
ATOM 1371 C CA . ILE A 1 170 ? -14.248 -15.290 -58.343 1.00 34.69 170 ILE A CA 1
ATOM 1372 C C . ILE A 1 170 ? -14.570 -16.805 -58.227 1.00 34.69 170 ILE A C 1
ATOM 1374 O O . ILE A 1 170 ? -13.715 -17.642 -58.505 1.00 34.69 170 ILE A O 1
ATOM 1378 N N . LEU A 1 171 ? -15.807 -17.118 -57.828 1.00 37.56 171 LEU A N 1
ATOM 1379 C CA . LEU A 1 171 ? -16.499 -18.416 -57.895 1.00 37.56 171 LEU A CA 1
ATOM 1380 C C . LEU A 1 171 ? -16.495 -19.090 -59.288 1.00 37.56 171 LEU A C 1
ATOM 1382 O O . LEU A 1 171 ? -16.576 -18.401 -60.300 1.00 37.56 171 LEU A O 1
ATOM 1386 N N . ASN A 1 172 ? -16.479 -20.428 -59.292 1.00 32.12 172 ASN A N 1
ATOM 1387 C CA . ASN A 1 172 ? -17.071 -21.408 -60.234 1.00 32.12 172 ASN A CA 1
ATOM 1388 C C . ASN A 1 172 ? -16.423 -22.762 -59.859 1.00 32.12 172 ASN A C 1
ATOM 1390 O O . ASN A 1 172 ? -15.216 -22.792 -59.632 1.00 32.12 172 ASN A O 1
ATOM 1394 N N . ILE A 1 173 ? -17.104 -23.896 -59.694 1.00 44.44 173 ILE A N 1
ATOM 1395 C CA . ILE A 1 173 ? -18.236 -24.513 -60.404 1.00 44.44 173 ILE A CA 1
ATOM 1396 C C . ILE A 1 173 ? -19.074 -25.278 -59.369 1.00 44.44 173 ILE A C 1
ATOM 1398 O O . ILE A 1 173 ? -18.451 -25.846 -58.442 1.00 44.44 173 ILE A O 1
#

pLDDT: mean 72.15, std 21.66, range [32.12, 97.81]

InterPro domains:
  IPR001878 Zinc finger, CCHC-type [SM00343] (107-123)
  IPR001878 Zinc finger, CCHC-type [SM00343] (127-143)
  IPR036875 Zinc finger, CCHC-type superfamily [SSF57756] (100-144)

Sequence (173 aa):
MLNRRSKREETYDEYFYEKAKLVNRCHIKGKDAVDCIIHGIYDHNVRLNAQGSNFKHPSQLLRYLRSITVKNIRSAVVENKPVPFNKTSTSKIADKLSNQNASRVVKCFNRSEEGHTVPKCPKLLQKCLKCQRMAHLAAHCKRDFKPYNNPSDSNNTYKEVQQITAHGKILNI

Secondary structure (DSSP, 8-state):
-------SSS-HHHHHHHHHHHHHHTT--HHHHHHHHHHT-S-HHHHHHHHHTT-SSHHHHHHHHHHHHHHHHHHHHTTT-PPP----------------------B-TTT--BS--GGG-SSPPPBPTTT--BSS-GGG--S------------------------------